Protein AF-A0A1B6HS90-F1 (afdb_monomer_lite)

Organism: NCBI:txid320908

Secondary structure (DSSP, 8-state):
--HHHHHHHHHHHHHHTTSS--TTSPPHHHHHHHHHHHHHTTSEEEEEETTEEEEEE-HHHHHHHHHHHHT--------S-TTSTTSS-----GGG-----

Sequence (101 aa):
KTLLQAGQAKIEADLHNRHIYSPYSLSLDMISCALSALTHLNALSRSRTNGDVRYTVLHEKLMPIVNELDELVVRPQVQGDPMQLSAKHTLLDPAATRAKL

Structure (mmCIF, N/CA/C/O backbone):
data_AF-A0A1B6HS90-F1
#
_entry.id   AF-A0A1B6HS90-F1
#
loop_
_atom_site.group_PDB
_atom_site.id
_atom_site.type_symbol
_atom_site.label_atom_id
_atom_site.label_alt_id
_atom_site.label_comp_id
_atom_site.label_asym_id
_atom_site.label_entity_id
_atom_site.label_seq_id
_atom_site.pdbx_PDB_ins_code
_atom_site.Cartn_x
_atom_site.Cartn_y
_atom_site.Cartn_z
_atom_site.occupancy
_atom_site.B_iso_or_equiv
_atom_site.auth_seq_id
_atom_site.auth_comp_id
_atom_site.auth_asym_id
_atom_site.auth_atom_id
_atom_site.pdbx_PDB_model_num
ATOM 1 N N . LYS A 1 1 ? 8.634 -18.052 -34.592 1.00 55.69 1 LYS A N 1
ATOM 2 C CA . LYS A 1 1 ? 8.189 -17.013 -33.631 1.00 55.69 1 LYS A CA 1
ATOM 3 C C . LYS A 1 1 ? 8.861 -15.710 -34.024 1.00 55.69 1 LYS A C 1
ATOM 5 O O . LYS A 1 1 ? 10.070 -15.722 -34.219 1.00 55.69 1 LYS A O 1
ATOM 10 N N . THR A 1 2 ? 8.094 -14.650 -34.259 1.00 74.38 2 THR A N 1
ATOM 11 C CA . THR A 1 2 ? 8.638 -13.348 -34.674 1.00 74.38 2 THR A CA 1
ATOM 12 C C . THR A 1 2 ? 9.395 -12.696 -33.515 1.00 74.38 2 THR A C 1
ATOM 14 O O . THR A 1 2 ? 9.089 -12.938 -32.349 1.00 74.38 2 THR A O 1
ATOM 17 N N . LEU A 1 3 ? 10.390 -11.865 -33.831 1.00 79.00 3 LEU A N 1
ATOM 18 C CA . LEU A 1 3 ? 11.247 -11.185 -32.849 1.00 79.00 3 LEU A CA 1
ATOM 19 C C . LEU A 1 3 ? 10.428 -10.362 -31.828 1.00 79.00 3 LEU A C 1
ATOM 21 O O . LEU A 1 3 ? 10.746 -10.333 -30.644 1.00 79.00 3 LEU A O 1
ATOM 25 N N . LEU A 1 4 ? 9.307 -9.791 -32.281 1.00 77.62 4 LEU A N 1
ATOM 26 C CA . LEU A 1 4 ? 8.323 -9.079 -31.458 1.00 77.62 4 LEU A CA 1
ATOM 27 C C . LEU A 1 4 ? 7.685 -9.957 -30.372 1.00 77.62 4 LEU A C 1
ATOM 29 O O . LEU A 1 4 ? 7.588 -9.531 -29.227 1.00 77.62 4 LEU A O 1
ATOM 33 N N . GLN A 1 5 ? 7.307 -11.196 -30.695 1.00 82.25 5 GLN A N 1
ATOM 34 C CA . GLN A 1 5 ? 6.697 -12.114 -29.724 1.00 82.25 5 GLN A CA 1
ATOM 35 C C . GLN A 1 5 ? 7.689 -12.527 -28.631 1.00 82.25 5 GLN A C 1
ATOM 37 O O . GLN A 1 5 ? 7.305 -12.698 -27.479 1.00 82.25 5 GLN A O 1
ATOM 42 N N . ALA A 1 6 ? 8.969 -12.675 -28.984 1.00 84.19 6 ALA A N 1
ATOM 43 C CA . ALA A 1 6 ? 10.021 -12.961 -28.012 1.00 84.19 6 ALA A CA 1
ATOM 44 C C . ALA A 1 6 ? 10.287 -11.758 -27.091 1.00 84.19 6 ALA A C 1
ATOM 46 O O . ALA A 1 6 ? 10.464 -11.938 -25.888 1.00 84.19 6 ALA A O 1
ATOM 47 N N . GLY A 1 7 ? 10.265 -10.537 -27.641 1.00 80.00 7 GLY A N 1
ATOM 48 C CA . GLY A 1 7 ? 10.368 -9.305 -26.856 1.00 80.00 7 GLY A CA 1
ATOM 49 C C . GLY A 1 7 ? 9.206 -9.141 -25.876 1.00 80.00 7 GLY A C 1
ATOM 50 O O . GLY A 1 7 ? 9.431 -8.888 -24.696 1.00 80.00 7 GLY A O 1
ATOM 51 N N . GLN A 1 8 ? 7.977 -9.367 -26.338 1.00 81.19 8 GLN A N 1
ATOM 52 C CA . GLN A 1 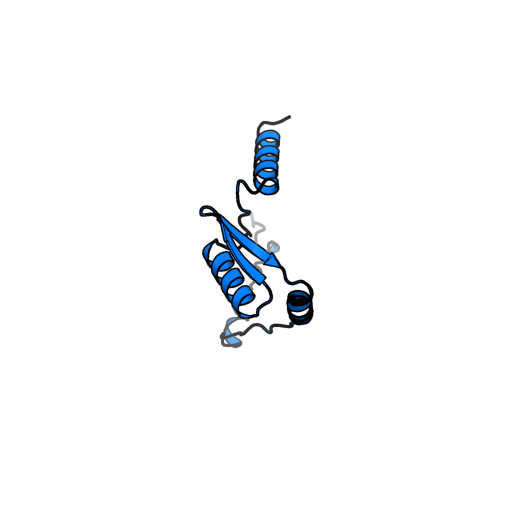8 ? 6.783 -9.264 -25.502 1.00 81.19 8 GLN A CA 1
ATOM 53 C C . GLN A 1 8 ? 6.777 -10.296 -24.365 1.00 81.19 8 GLN A C 1
ATOM 55 O O . GLN A 1 8 ? 6.595 -9.922 -23.210 1.00 81.19 8 GLN A O 1
ATOM 60 N N . ALA A 1 9 ? 7.085 -11.563 -24.659 1.00 83.00 9 ALA A N 1
ATOM 61 C CA . ALA A 1 9 ? 7.169 -12.606 -23.636 1.00 83.00 9 ALA A CA 1
ATOM 62 C C . ALA A 1 9 ? 8.235 -12.306 -22.567 1.00 83.00 9 ALA A C 1
ATOM 64 O O . ALA A 1 9 ? 8.059 -12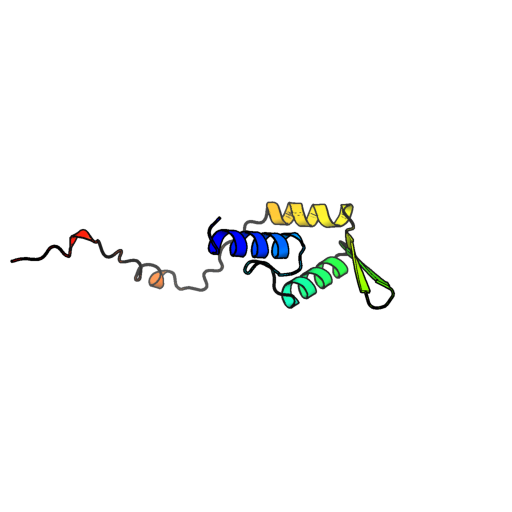.651 -21.401 1.00 83.00 9 ALA A O 1
ATOM 65 N N . LYS A 1 10 ? 9.337 -11.643 -22.946 1.00 85.75 10 LYS A N 1
ATOM 66 C CA . LYS A 1 10 ? 10.372 -11.216 -21.998 1.00 85.75 10 LYS A CA 1
ATOM 67 C C . LYS A 1 10 ? 9.878 -10.095 -21.081 1.00 85.75 10 LYS A C 1
ATOM 69 O O . LYS A 1 10 ? 10.071 -10.184 -19.876 1.00 85.75 10 LYS A O 1
ATOM 74 N N . ILE A 1 11 ? 9.216 -9.078 -21.635 1.00 79.69 11 ILE A N 1
ATOM 75 C CA . ILE A 1 11 ? 8.647 -7.970 -20.849 1.00 79.69 11 ILE A CA 1
ATOM 76 C C . ILE A 1 11 ? 7.583 -8.495 -19.878 1.00 79.69 11 ILE A C 1
ATOM 78 O O . ILE A 1 11 ? 7.577 -8.119 -18.710 1.00 79.69 11 ILE A O 1
ATOM 82 N N . GLU A 1 12 ? 6.712 -9.397 -20.333 1.00 79.75 12 GLU A N 1
ATOM 83 C CA . GLU A 1 12 ? 5.696 -10.034 -19.489 1.00 79.75 12 GLU A CA 1
ATOM 84 C C . GLU A 1 12 ? 6.329 -10.879 -18.374 1.00 79.75 12 GLU A C 1
ATOM 86 O O . GLU A 1 12 ? 5.888 -10.806 -17.227 1.00 79.75 12 GLU A O 1
ATOM 91 N N . ALA A 1 13 ? 7.399 -11.623 -18.674 1.00 81.62 13 ALA A N 1
ATOM 92 C CA . ALA A 1 13 ? 8.145 -12.374 -17.668 1.00 81.62 13 ALA A CA 1
ATOM 93 C C . ALA A 1 13 ? 8.824 -11.452 -16.642 1.00 81.62 13 ALA A C 1
ATOM 95 O O . ALA A 1 13 ? 8.760 -11.720 -15.443 1.00 81.62 13 ALA A O 1
ATOM 96 N N . ASP A 1 14 ? 9.436 -10.353 -17.083 1.00 81.06 14 ASP A N 1
ATOM 97 C CA . ASP A 1 14 ? 10.087 -9.386 -16.195 1.00 81.06 14 ASP A CA 1
ATOM 98 C C . ASP A 1 14 ? 9.065 -8.624 -15.327 1.00 81.06 14 ASP A C 1
ATOM 100 O O . ASP A 1 14 ? 9.343 -8.348 -14.158 1.00 81.06 14 ASP A O 1
ATOM 104 N N . LEU A 1 15 ? 7.863 -8.34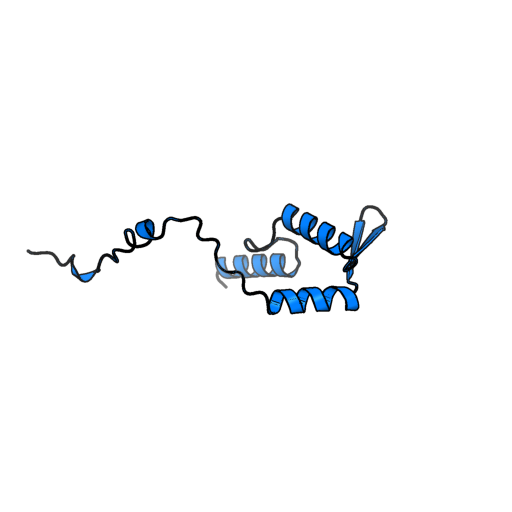7 -15.850 1.00 78.25 15 LEU A N 1
ATOM 105 C CA . LEU A 1 15 ? 6.733 -7.803 -15.084 1.00 78.25 15 LEU A CA 1
ATOM 106 C C . LEU A 1 15 ? 6.225 -8.806 -14.041 1.00 78.25 15 LEU A C 1
ATOM 108 O O . LEU A 1 15 ? 6.072 -8.463 -12.869 1.00 78.25 15 LEU A O 1
ATOM 112 N N . HIS A 1 16 ? 5.990 -10.055 -14.451 1.00 78.25 16 HIS A N 1
ATOM 113 C CA . HIS A 1 16 ? 5.503 -11.118 -13.571 1.00 78.25 16 HIS A CA 1
ATOM 114 C C . HIS A 1 16 ? 6.489 -11.400 -12.427 1.00 78.25 16 HIS A C 1
ATOM 116 O O . HIS A 1 16 ? 6.092 -11.564 -11.272 1.00 78.25 16 HIS A O 1
ATOM 122 N N . ASN A 1 17 ? 7.787 -11.389 -12.732 1.00 80.25 17 ASN A N 1
ATOM 123 C CA . ASN A 1 17 ? 8.859 -11.617 -11.764 1.00 80.25 17 ASN A CA 1
ATOM 124 C C . ASN A 1 17 ? 9.231 -10.359 -10.958 1.00 80.25 17 ASN A C 1
ATOM 126 O O . ASN A 1 17 ? 10.156 -10.409 -10.151 1.00 80.25 17 ASN A O 1
ATOM 130 N N . ARG A 1 18 ? 8.506 -9.241 -11.138 1.00 70.81 18 ARG A N 1
ATOM 131 C CA . ARG A 1 18 ? 8.733 -7.950 -10.460 1.00 70.81 18 ARG A CA 1
ATOM 132 C C . ARG A 1 18 ? 10.127 -7.351 -10.695 1.00 70.81 18 ARG A C 1
ATOM 134 O O . ARG A 1 18 ? 10.589 -6.541 -9.895 1.00 70.81 18 ARG A O 1
ATOM 141 N N . HIS A 1 19 ? 10.796 -7.728 -11.782 1.00 73.56 19 HIS A N 1
ATOM 142 C CA . HIS A 1 19 ? 12.064 -7.122 -12.194 1.00 73.56 19 HIS A CA 1
ATOM 143 C C . HIS A 1 19 ? 11.856 -5.733 -12.808 1.00 73.56 19 HIS A C 1
ATOM 145 O O . HIS A 1 19 ? 12.742 -4.884 -12.727 1.00 73.56 19 HIS A O 1
ATOM 151 N N . ILE A 1 20 ? 10.680 -5.493 -13.394 1.00 69.75 20 ILE A N 1
ATOM 152 C CA . ILE A 1 20 ? 10.242 -4.183 -13.884 1.00 69.75 20 ILE A CA 1
ATOM 153 C C . ILE A 1 20 ? 8.822 -3.891 -13.390 1.00 69.75 20 ILE A C 1
ATOM 155 O O . ILE A 1 20 ? 8.017 -4.801 -13.196 1.00 69.75 20 ILE A O 1
ATOM 159 N N . TYR A 1 21 ? 8.512 -2.613 -13.184 1.00 67.56 21 TYR A N 1
ATOM 160 C CA . TYR A 1 21 ? 7.179 -2.160 -12.791 1.00 67.56 21 TYR A CA 1
ATOM 161 C C . TYR A 1 21 ? 6.331 -1.870 -14.037 1.00 67.56 21 TYR A C 1
ATOM 163 O O . TYR A 1 21 ? 6.826 -1.326 -15.024 1.00 67.56 21 TYR A O 1
ATOM 171 N N . SER A 1 22 ? 5.040 -2.213 -13.992 1.00 64.06 22 SER A N 1
ATOM 172 C CA . SER A 1 22 ? 4.064 -1.803 -15.012 1.00 64.06 22 SER A CA 1
ATOM 173 C C . SER A 1 22 ? 4.038 -0.270 -15.138 1.00 64.06 22 SER A C 1
ATOM 175 O O . SER A 1 22 ? 4.137 0.412 -14.118 1.00 64.06 22 SER A O 1
ATOM 177 N N . PRO A 1 23 ? 3.855 0.308 -16.335 1.00 57.97 23 PRO A N 1
ATOM 178 C CA . PRO A 1 23 ? 3.668 1.755 -16.492 1.00 57.97 23 PRO A CA 1
ATOM 179 C C . PRO A 1 23 ? 2.405 2.283 -15.788 1.00 57.97 23 PRO A C 1
ATOM 181 O O . PRO A 1 23 ? 2.295 3.481 -15.552 1.00 57.97 23 PRO A O 1
ATOM 184 N N . TYR A 1 24 ? 1.476 1.395 -15.416 1.00 58.56 24 TYR A N 1
ATOM 185 C CA . TYR A 1 24 ? 0.309 1.696 -14.579 1.00 58.56 24 TYR A CA 1
ATOM 186 C C . TYR A 1 24 ? 0.529 1.353 -13.097 1.00 58.56 24 TYR A C 1
ATOM 188 O O . TYR A 1 24 ? -0.412 1.371 -12.306 1.00 58.56 24 TYR A O 1
ATOM 196 N N . SER A 1 25 ? 1.759 1.002 -12.711 1.00 65.94 25 SER A N 1
ATOM 197 C CA . SER A 1 25 ? 2.119 0.834 -11.303 1.00 65.94 25 SER A CA 1
ATOM 198 C C . SER A 1 25 ? 2.167 2.191 -10.626 1.00 65.94 25 SER A C 1
ATOM 200 O O . SER A 1 25 ? 2.578 3.188 -11.218 1.00 65.94 25 SER A O 1
ATOM 202 N N . LEU A 1 26 ? 1.830 2.203 -9.343 1.00 69.38 26 LEU A N 1
ATOM 203 C CA . LEU A 1 26 ? 2.118 3.332 -8.472 1.00 69.38 26 LEU A CA 1
ATOM 204 C C . LEU A 1 26 ? 3.624 3.642 -8.503 1.00 69.38 26 LEU A C 1
ATOM 206 O O . LEU A 1 26 ? 4.450 2.726 -8.513 1.00 69.38 26 LEU A O 1
ATOM 210 N N . SER A 1 27 ? 3.983 4.929 -8.506 1.00 81.50 27 SER A N 1
ATOM 211 C CA . SER A 1 27 ? 5.385 5.331 -8.362 1.00 81.50 27 SER A CA 1
ATOM 212 C C . SER A 1 27 ? 5.936 4.857 -7.014 1.00 81.50 27 SER A C 1
ATOM 214 O O . SER A 1 27 ? 5.182 4.655 -6.060 1.00 81.50 27 SER A O 1
ATOM 216 N N . LEU A 1 28 ? 7.259 4.708 -6.901 1.00 79.25 28 LEU A N 1
ATOM 217 C CA . LEU A 1 28 ? 7.890 4.327 -5.630 1.00 79.25 28 LEU A CA 1
ATOM 218 C C . LEU A 1 28 ? 7.537 5.291 -4.489 1.00 79.25 28 LEU A C 1
ATOM 220 O O . LEU A 1 28 ? 7.356 4.846 -3.356 1.00 79.25 28 LEU A O 1
ATOM 224 N N . ASP A 1 29 ? 7.370 6.580 -4.786 1.00 81.69 29 ASP A N 1
ATOM 225 C CA . ASP A 1 29 ? 6.937 7.582 -3.810 1.00 81.69 29 ASP A CA 1
ATOM 226 C C . ASP A 1 29 ? 5.494 7.338 -3.363 1.00 81.69 29 ASP A C 1
ATOM 228 O O . ASP A 1 29 ? 5.210 7.347 -2.167 1.00 81.69 29 ASP A O 1
ATOM 232 N N . MET A 1 30 ? 4.584 7.040 -4.298 1.00 83.06 30 MET A N 1
ATOM 233 C CA . MET A 1 30 ? 3.196 6.707 -3.965 1.00 83.06 30 MET A CA 1
ATOM 234 C C . MET A 1 30 ? 3.106 5.410 -3.160 1.00 83.06 30 MET A C 1
ATOM 236 O O . MET A 1 30 ? 2.364 5.355 -2.180 1.00 83.06 30 MET A O 1
ATOM 240 N N . ILE A 1 31 ? 3.891 4.392 -3.523 1.00 86.25 31 ILE A N 1
ATOM 241 C CA . ILE A 1 31 ? 3.997 3.140 -2.763 1.00 86.25 31 ILE A CA 1
ATOM 242 C C . ILE A 1 31 ? 4.510 3.433 -1.351 1.00 86.25 31 ILE A C 1
ATOM 244 O O . ILE A 1 31 ? 3.933 2.958 -0.376 1.00 86.25 31 ILE A O 1
ATOM 248 N N . SER A 1 32 ? 5.558 4.247 -1.220 1.00 87.75 32 SER A N 1
ATOM 249 C CA . SER A 1 32 ? 6.137 4.610 0.077 1.00 87.75 32 SER A CA 1
ATOM 250 C C . SER A 1 32 ? 5.144 5.382 0.947 1.00 87.75 32 SER A C 1
ATOM 252 O O . SER A 1 32 ? 4.968 5.042 2.118 1.00 87.75 32 SER A O 1
ATOM 254 N N . CYS A 1 33 ? 4.437 6.359 0.375 1.00 88.75 33 CYS A N 1
ATOM 255 C CA . CYS A 1 33 ? 3.372 7.099 1.050 1.00 88.75 33 CYS A CA 1
ATOM 256 C C . CYS A 1 33 ? 2.237 6.176 1.507 1.00 88.75 33 CYS A C 1
ATOM 258 O O . CYS A 1 33 ? 1.817 6.254 2.662 1.00 88.75 33 CYS A O 1
ATOM 260 N N . ALA A 1 34 ? 1.778 5.269 0.640 1.00 89.19 34 ALA A N 1
ATOM 261 C CA . ALA A 1 34 ? 0.730 4.308 0.972 1.00 89.19 34 ALA A CA 1
ATOM 262 C C . ALA A 1 34 ? 1.164 3.363 2.104 1.00 89.19 34 ALA A C 1
ATOM 264 O O . ALA A 1 34 ? 0.420 3.170 3.064 1.00 89.19 34 ALA A O 1
ATOM 265 N N . LEU A 1 35 ? 2.388 2.828 2.048 1.00 91.62 35 LEU A N 1
ATOM 266 C CA . LEU A 1 35 ? 2.942 1.981 3.108 1.00 91.62 35 LEU A CA 1
ATOM 267 C C . LEU A 1 35 ? 3.043 2.731 4.440 1.00 91.62 35 LEU A C 1
ATOM 269 O O . LEU A 1 35 ? 2.691 2.173 5.481 1.00 91.62 35 LEU A O 1
ATOM 273 N N . SER A 1 36 ? 3.476 3.994 4.423 1.00 91.94 36 SER A N 1
ATOM 274 C CA . SER A 1 36 ? 3.523 4.832 5.626 1.00 91.94 36 SER A CA 1
ATOM 275 C C . SER A 1 36 ? 2.130 5.077 6.207 1.00 91.94 36 SER A C 1
ATOM 277 O O . SER A 1 36 ? 1.936 4.890 7.408 1.00 91.94 36 SER A O 1
ATOM 279 N N . ALA A 1 37 ? 1.151 5.429 5.370 1.00 90.94 37 ALA A N 1
ATOM 280 C CA . ALA A 1 37 ? -0.228 5.653 5.801 1.00 90.94 37 ALA A CA 1
ATOM 281 C C . ALA A 1 37 ? -0.851 4.384 6.403 1.00 90.94 37 ALA A C 1
ATOM 283 O O . ALA A 1 37 ? -1.384 4.417 7.511 1.00 90.94 37 ALA A O 1
ATOM 284 N N . LEU A 1 38 ? -0.713 3.241 5.729 1.00 91.38 38 LEU A N 1
ATOM 285 C CA . LEU A 1 38 ? -1.229 1.960 6.214 1.00 91.38 38 LEU A CA 1
ATOM 286 C C . LEU A 1 38 ? -0.515 1.475 7.487 1.00 91.38 38 LEU A C 1
ATOM 288 O O . LEU A 1 38 ? -1.133 0.820 8.326 1.00 91.38 38 LEU A O 1
ATOM 292 N N . THR A 1 39 ? 0.763 1.822 7.668 1.00 92.12 39 THR A N 1
ATOM 293 C CA . THR A 1 39 ? 1.481 1.570 8.929 1.00 92.12 39 THR A CA 1
ATOM 294 C C . THR A 1 39 ? 0.923 2.444 10.057 1.00 92.12 39 THR A C 1
ATOM 296 O O . THR A 1 39 ? 0.685 1.937 11.148 1.00 92.12 39 THR A O 1
ATOM 299 N N . HIS A 1 40 ? 0.648 3.733 9.810 1.00 91.19 40 HIS A N 1
ATOM 300 C CA . HIS A 1 40 ? 0.029 4.622 10.808 1.00 91.19 40 HIS A CA 1
ATOM 301 C C . HIS A 1 40 ? -1.386 4.185 11.206 1.00 91.19 40 HIS A C 1
ATOM 303 O O . HIS A 1 40 ? -1.777 4.337 12.361 1.00 91.19 40 HIS A O 1
ATOM 309 N N . LEU A 1 41 ? -2.138 3.603 10.272 1.00 89.19 41 LEU A N 1
ATOM 310 C CA . LEU A 1 41 ? -3.458 3.027 10.532 1.00 89.19 41 LEU A CA 1
ATOM 311 C C . LEU A 1 41 ? -3.396 1.662 11.241 1.00 89.19 41 LEU A C 1
ATOM 313 O O . LEU A 1 41 ? -4.435 1.054 11.483 1.00 89.19 41 LEU A O 1
ATOM 317 N N . ASN A 1 42 ? -2.199 1.164 11.578 1.00 90.88 42 ASN A N 1
ATOM 318 C CA . ASN A 1 42 ? -1.969 -0.172 12.138 1.00 90.88 42 ASN A CA 1
ATOM 319 C C . ASN A 1 42 ? -2.539 -1.309 11.266 1.00 90.88 42 ASN A C 1
ATOM 321 O O . ASN A 1 42 ? -2.843 -2.389 11.767 1.00 90.88 42 ASN A O 1
ATOM 325 N N . ALA A 1 43 ? -2.679 -1.081 9.958 1.00 91.50 43 ALA A N 1
ATOM 326 C CA . ALA A 1 43 ? -3.058 -2.112 8.993 1.00 91.50 43 ALA A CA 1
ATOM 327 C C . ALA A 1 43 ? -1.840 -2.922 8.516 1.00 91.50 43 ALA A C 1
ATOM 329 O O . ALA A 1 43 ? -1.980 -4.049 8.037 1.00 91.50 43 ALA A O 1
ATOM 330 N N . LEU A 1 44 ? -0.636 -2.363 8.677 1.00 93.62 44 LEU A N 1
ATOM 331 C CA . LEU A 1 44 ? 0.641 -3.018 8.412 1.00 93.62 44 LEU A CA 1
ATOM 332 C C . LEU A 1 44 ? 1.548 -2.950 9.642 1.00 93.62 44 LEU A C 1
ATOM 334 O O . LEU A 1 44 ? 1.626 -1.927 10.317 1.00 93.62 44 LEU A O 1
ATOM 338 N N . SER A 1 45 ? 2.308 -4.017 9.868 1.00 92.50 45 SER A N 1
ATOM 339 C CA . SER A 1 45 ? 3.482 -4.012 10.738 1.00 92.50 45 SER A CA 1
ATOM 340 C C . SER A 1 45 ? 4.743 -3.863 9.895 1.00 92.50 45 SER A C 1
ATOM 342 O O . SER A 1 45 ? 4.878 -4.499 8.849 1.00 92.50 45 SER A O 1
ATOM 344 N N . ARG A 1 46 ? 5.679 -3.031 10.351 1.00 93.19 46 ARG A N 1
ATOM 345 C CA . ARG A 1 46 ? 6.954 -2.778 9.678 1.00 93.19 46 ARG A CA 1
ATOM 346 C C . ARG A 1 46 ? 8.100 -3.310 10.527 1.00 93.19 46 ARG A C 1
ATOM 348 O O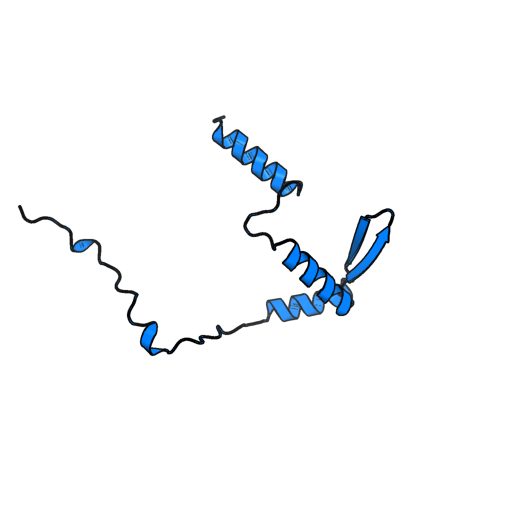 . ARG A 1 46 ? 8.278 -2.878 11.663 1.00 93.19 46 ARG A O 1
ATOM 355 N N . SER A 1 47 ? 8.926 -4.178 9.953 1.00 93.56 47 SER A N 1
ATOM 356 C CA . SER A 1 47 ? 10.170 -4.647 10.565 1.00 93.56 47 SER A CA 1
ATOM 357 C C . SER A 1 47 ? 11.359 -4.407 9.639 1.00 93.56 47 SER A C 1
ATOM 359 O O . SER A 1 47 ? 11.227 -4.372 8.416 1.00 93.56 47 SER A O 1
ATOM 361 N N . ARG A 1 48 ? 12.537 -4.184 10.228 1.00 92.94 48 ARG A N 1
ATOM 362 C CA . ARG A 1 48 ? 13.793 -4.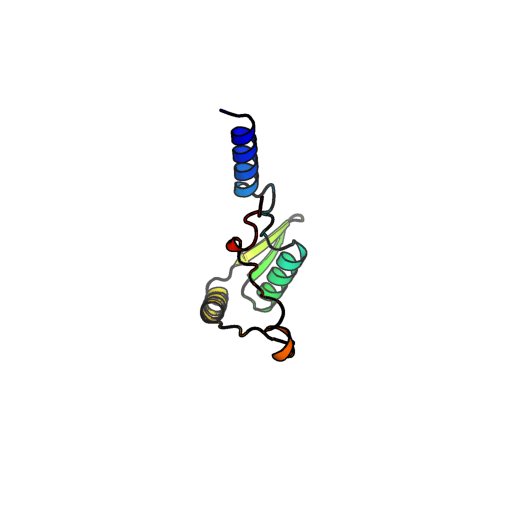032 9.491 1.00 92.94 48 ARG A CA 1
ATOM 363 C C . ARG A 1 48 ? 14.753 -5.131 9.921 1.00 92.94 48 ARG A C 1
ATOM 365 O O . ARG A 1 48 ? 14.976 -5.318 11.115 1.00 92.94 48 ARG A O 1
ATOM 372 N N . THR A 1 49 ? 15.331 -5.839 8.961 1.00 92.44 49 THR A N 1
ATOM 373 C CA . THR A 1 49 ? 16.289 -6.919 9.222 1.00 92.44 49 THR A CA 1
ATOM 374 C C . THR A 1 49 ? 17.345 -6.914 8.125 1.00 92.44 49 THR A C 1
ATOM 376 O O . THR A 1 49 ? 16.998 -6.977 6.956 1.00 92.44 49 THR A O 1
ATOM 379 N N . ASN A 1 50 ? 18.628 -6.819 8.492 1.00 89.62 50 ASN A N 1
ATOM 380 C CA . ASN A 1 50 ? 19.767 -6.853 7.559 1.00 89.62 50 ASN A CA 1
ATOM 381 C C . ASN A 1 50 ? 19.690 -5.846 6.392 1.00 89.62 50 ASN A C 1
ATOM 383 O O . ASN A 1 50 ? 20.119 -6.141 5.286 1.00 89.62 50 ASN A O 1
ATOM 387 N N . GLY A 1 51 ? 19.145 -4.651 6.636 1.00 88.88 51 GLY A N 1
ATOM 388 C CA . GLY A 1 51 ? 18.968 -3.618 5.605 1.00 88.88 51 GLY A CA 1
ATOM 389 C C . GLY A 1 51 ? 17.646 -3.717 4.840 1.00 88.88 51 GLY A C 1
ATOM 390 O O . GLY A 1 51 ? 17.167 -2.697 4.346 1.00 88.88 51 GLY A O 1
ATOM 391 N N . ASP A 1 52 ? 16.991 -4.876 4.863 1.00 86.88 52 ASP A N 1
ATOM 392 C CA . ASP A 1 52 ? 15.684 -5.069 4.248 1.00 86.88 52 ASP A CA 1
ATOM 393 C C . ASP A 1 52 ? 14.567 -4.556 5.155 1.00 86.88 52 ASP A C 1
ATOM 395 O O . ASP A 1 52 ? 14.595 -4.711 6.382 1.00 86.88 52 ASP A O 1
ATOM 399 N N . VAL A 1 53 ? 13.550 -3.950 4.543 1.00 88.69 53 VAL A N 1
ATOM 400 C CA . VAL A 1 53 ? 12.319 -3.539 5.223 1.00 88.69 53 VAL A CA 1
ATOM 401 C C . VAL A 1 53 ? 11.206 -4.487 4.806 1.00 88.69 53 VAL A C 1
ATOM 403 O O . VAL A 1 53 ? 10.849 -4.557 3.632 1.00 88.69 53 VAL A O 1
ATOM 406 N N . ARG A 1 54 ? 10.644 -5.206 5.776 1.00 90.25 54 ARG A N 1
ATOM 407 C CA . ARG A 1 54 ? 9.522 -6.117 5.573 1.00 90.25 54 ARG A CA 1
ATOM 408 C C . ARG A 1 54 ? 8.251 -5.494 6.137 1.00 90.25 54 ARG A C 1
ATOM 410 O O . ARG A 1 54 ? 8.229 -5.031 7.276 1.00 90.25 54 ARG A O 1
ATOM 417 N N . TYR A 1 55 ? 7.199 -5.512 5.329 1.00 91.81 55 TYR A N 1
ATOM 418 C CA . TYR A 1 55 ? 5.856 -5.116 5.731 1.00 91.81 55 TYR A CA 1
ATOM 419 C C . TYR A 1 55 ? 4.988 -6.368 5.841 1.00 91.81 55 TYR A C 1
ATOM 421 O O . TYR A 1 55 ? 4.933 -7.164 4.904 1.00 91.81 55 TYR A O 1
ATOM 429 N N . THR A 1 56 ? 4.326 -6.543 6.979 1.00 93.12 56 THR A N 1
ATOM 430 C CA . THR A 1 56 ? 3.405 -7.653 7.243 1.00 93.12 56 THR A CA 1
ATOM 431 C C . THR A 1 56 ? 1.997 -7.100 7.371 1.00 93.12 56 THR A C 1
ATOM 433 O O . THR A 1 56 ? 1.762 -6.182 8.153 1.00 93.12 56 THR A O 1
ATOM 436 N N . VAL A 1 57 ? 1.058 -7.656 6.611 1.00 92.38 57 VAL A N 1
ATOM 437 C CA . VAL A 1 57 ? -0.344 -7.229 6.631 1.00 92.38 57 VAL A CA 1
ATOM 438 C C . VAL A 1 57 ? -1.053 -7.769 7.869 1.00 92.38 57 VAL A C 1
ATOM 440 O O . VAL A 1 57 ? -0.993 -8.965 8.146 1.00 92.38 57 VAL A O 1
ATOM 443 N N . LEU A 1 58 ? -1.771 -6.896 8.575 1.00 92.00 58 LEU A N 1
ATOM 444 C CA . LEU A 1 58 ? -2.699 -7.264 9.641 1.00 92.00 58 LEU A CA 1
ATOM 445 C C . LEU A 1 58 ? -4.107 -7.320 9.047 1.00 92.00 58 LEU A C 1
ATOM 447 O O . LEU A 1 58 ? -4.811 -6.315 8.955 1.00 92.00 58 LEU A O 1
ATOM 451 N N . HIS A 1 59 ? -4.491 -8.507 8.578 1.00 88.38 59 HIS A N 1
ATOM 452 C CA . HIS A 1 59 ? -5.672 -8.690 7.729 1.00 88.38 59 HIS A CA 1
ATOM 453 C C . HIS A 1 59 ? -6.972 -8.188 8.378 1.00 88.38 59 HIS A C 1
ATOM 455 O O . HIS A 1 59 ? -7.769 -7.519 7.730 1.00 88.38 59 HIS A O 1
ATOM 461 N N . GLU A 1 60 ? -7.130 -8.413 9.683 1.00 90.62 60 GLU A N 1
ATOM 462 C CA . GLU A 1 60 ? -8.271 -7.952 10.486 1.00 90.62 60 GLU A CA 1
ATOM 463 C C . GLU A 1 60 ? -8.455 -6.424 10.503 1.00 90.62 60 GLU A C 1
ATOM 465 O O . GLU A 1 60 ? -9.566 -5.936 10.689 1.00 90.62 60 GLU A O 1
ATOM 470 N N . LYS A 1 61 ? -7.372 -5.663 10.304 1.00 88.44 61 LYS A N 1
ATOM 471 C CA . LYS A 1 61 ? -7.386 -4.194 10.260 1.00 88.44 61 LYS A CA 1
ATOM 472 C C . LYS A 1 61 ? -7.461 -3.655 8.839 1.00 88.44 61 LYS A C 1
ATOM 474 O O . LYS A 1 61 ? -8.015 -2.583 8.629 1.00 88.44 61 LYS A O 1
ATOM 479 N N . LEU A 1 62 ? -6.912 -4.390 7.873 1.00 89.56 62 LEU A N 1
ATOM 480 C CA . LEU A 1 62 ? -6.904 -3.974 6.475 1.00 89.56 62 LEU A CA 1
ATOM 481 C C . LEU A 1 62 ? -8.265 -4.181 5.798 1.00 89.56 62 LEU A C 1
ATOM 483 O O . LEU A 1 62 ? -8.690 -3.322 5.034 1.00 89.56 62 LEU A O 1
ATOM 487 N N . MET A 1 63 ? -8.952 -5.293 6.077 1.00 90.50 63 MET A N 1
ATOM 488 C CA . MET A 1 63 ? -10.207 -5.629 5.392 1.00 90.50 63 MET A CA 1
ATOM 489 C C . MET A 1 63 ? -11.316 -4.576 5.536 1.00 90.50 63 MET A C 1
ATOM 491 O O . MET A 1 63 ? -11.946 -4.275 4.527 1.00 90.50 63 MET A O 1
ATOM 495 N N . PRO A 1 64 ? -11.541 -3.956 6.711 1.00 88.50 64 PRO A N 1
ATOM 496 C CA . PRO A 1 64 ? -12.505 -2.862 6.826 1.00 88.50 64 PRO A CA 1
ATOM 497 C C . PRO A 1 64 ? -12.191 -1.681 5.899 1.00 88.50 64 PRO A C 1
ATOM 499 O O . PRO A 1 64 ? -13.088 -1.179 5.237 1.00 88.50 64 PRO A O 1
ATOM 502 N N . ILE A 1 65 ? -10.914 -1.296 5.787 1.00 86.94 65 ILE A N 1
ATOM 503 C CA . ILE A 1 65 ? -10.472 -0.193 4.917 1.00 86.94 65 ILE A CA 1
ATOM 504 C C . ILE A 1 65 ? -10.740 -0.532 3.447 1.00 86.94 65 ILE A C 1
ATOM 506 O O . ILE A 1 65 ? -11.182 0.321 2.685 1.00 86.94 65 ILE A O 1
ATOM 510 N N . V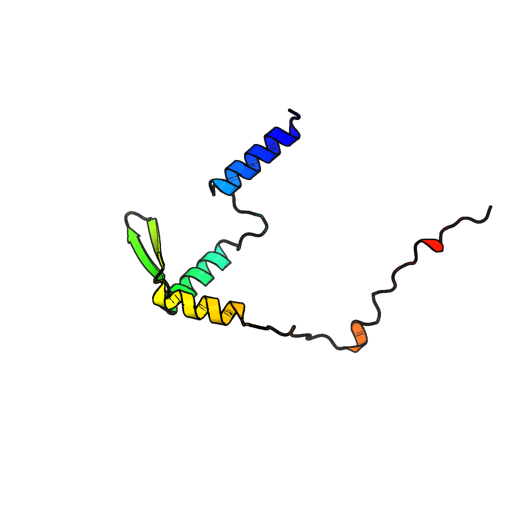AL A 1 66 ? -10.477 -1.777 3.043 1.00 88.25 66 VAL A N 1
ATOM 511 C CA . VAL A 1 66 ? -10.760 -2.242 1.677 1.00 88.25 66 VAL A CA 1
ATOM 512 C C . VAL A 1 66 ? -12.260 -2.192 1.394 1.00 88.25 66 VAL A C 1
ATOM 514 O O . VAL A 1 66 ? -12.655 -1.626 0.383 1.00 88.25 66 VAL A O 1
ATOM 517 N N . ASN A 1 67 ? -13.089 -2.691 2.314 1.00 88.25 67 ASN A N 1
ATOM 518 C CA . ASN A 1 67 ? -14.543 -2.668 2.157 1.00 88.25 67 ASN A CA 1
ATOM 519 C C . ASN A 1 67 ? -15.088 -1.232 2.054 1.00 88.25 67 ASN A C 1
ATOM 521 O O . ASN A 1 67 ? -15.916 -0.949 1.195 1.00 88.25 67 ASN A O 1
ATOM 525 N N . GLU A 1 68 ? -14.599 -0.311 2.891 1.00 86.19 68 GLU A N 1
ATOM 526 C CA . GLU A 1 68 ? -14.982 1.107 2.828 1.00 86.19 68 GLU A CA 1
ATOM 527 C C . GLU A 1 68 ? -14.605 1.751 1.486 1.00 86.19 68 GLU A C 1
ATOM 529 O O . GLU A 1 68 ? -15.352 2.577 0.963 1.00 86.19 68 GLU A O 1
ATOM 534 N N . LEU A 1 69 ? -13.454 1.378 0.917 1.00 85.81 69 LEU A N 1
ATOM 535 C CA . LEU A 1 69 ? -12.999 1.876 -0.382 1.00 85.81 69 LEU A CA 1
ATOM 536 C C . LEU A 1 69 ? -13.784 1.275 -1.551 1.00 85.81 69 LEU A C 1
ATOM 538 O O . LEU A 1 69 ? -14.049 1.991 -2.515 1.00 85.81 69 LEU A O 1
ATOM 542 N N . ASP A 1 70 ? -14.173 0.004 -1.472 1.00 83.00 70 ASP A N 1
ATOM 543 C CA . ASP A 1 70 ? -14.997 -0.649 -2.497 1.00 83.00 70 ASP A CA 1
ATOM 544 C C . ASP A 1 70 ? -16.391 -0.006 -2.597 1.00 83.00 70 ASP A C 1
ATOM 546 O O . ASP A 1 70 ? -16.972 0.080 -3.681 1.00 83.00 70 ASP A O 1
ATOM 550 N N . GLU A 1 71 ? -16.911 0.505 -1.480 1.00 83.81 71 GLU A N 1
ATOM 551 C CA . GLU A 1 71 ? -18.179 1.240 -1.419 1.00 83.81 71 GLU A CA 1
ATOM 552 C C . GLU A 1 71 ? -18.019 2.753 -1.678 1.00 83.81 71 GLU A C 1
ATOM 554 O O . GLU A 1 71 ? -19.009 3.493 -1.752 1.00 83.81 71 GLU A O 1
ATOM 559 N N . LEU A 1 72 ? -16.785 3.245 -1.839 1.00 84.19 72 LEU A N 1
ATOM 560 C CA . LEU A 1 72 ? -16.507 4.672 -1.941 1.00 84.19 72 LEU A CA 1
ATOM 561 C C . LEU A 1 72 ? -16.891 5.234 -3.314 1.00 84.19 72 LEU A C 1
ATOM 563 O O . LEU A 1 72 ? -16.198 5.066 -4.318 1.00 84.19 72 LEU A O 1
ATOM 567 N N . VAL A 1 73 ? -17.948 6.044 -3.337 1.00 83.06 73 VAL A N 1
ATOM 568 C CA . VAL A 1 73 ? -18.318 6.843 -4.512 1.00 83.06 73 VAL A CA 1
ATOM 569 C C . VAL A 1 73 ? -17.713 8.242 -4.401 1.00 83.06 73 VAL A C 1
ATOM 571 O O . VAL A 1 73 ? -18.272 9.135 -3.759 1.00 83.06 73 VAL A O 1
ATOM 574 N N . VAL A 1 74 ? -16.580 8.468 -5.070 1.00 80.81 74 VAL A N 1
ATOM 575 C CA . VAL A 1 74 ? -15.979 9.806 -5.181 1.00 80.81 74 VAL A CA 1
ATOM 576 C C . VAL A 1 74 ? -16.630 10.562 -6.336 1.00 80.81 74 VAL A C 1
ATOM 578 O O . VAL A 1 74 ? -16.468 10.212 -7.505 1.00 80.81 74 VAL A O 1
ATOM 581 N N . ARG A 1 75 ? -17.364 11.634 -6.024 1.00 74.31 75 ARG A N 1
ATOM 582 C CA . ARG A 1 75 ? -17.862 12.546 -7.061 1.00 74.31 75 ARG A CA 1
ATOM 583 C C . ARG A 1 75 ? -16.700 13.393 -7.588 1.00 74.31 75 ARG A C 1
ATOM 585 O O . ARG A 1 75 ? -15.944 13.921 -6.770 1.00 74.31 75 ARG A O 1
ATOM 592 N N . PRO A 1 76 ? -16.562 13.572 -8.914 1.00 69.31 76 PRO A N 1
ATOM 593 C CA . PRO A 1 76 ? -15.548 14.455 -9.468 1.00 69.31 76 PRO A CA 1
ATOM 594 C C . PRO A 1 76 ? -15.697 15.852 -8.866 1.00 69.31 76 PRO A C 1
ATOM 596 O O . PRO A 1 76 ? -16.770 16.454 -8.946 1.00 69.31 76 PRO A O 1
ATOM 599 N N . GLN A 1 77 ? -14.626 16.380 -8.277 1.00 61.66 77 GLN A N 1
ATOM 600 C CA . GLN A 1 77 ? -14.566 17.800 -7.958 1.00 61.66 77 GLN A CA 1
ATOM 601 C C . GLN A 1 77 ? -14.367 18.546 -9.275 1.00 61.66 77 GLN A C 1
ATOM 603 O O . GLN A 1 77 ? -13.245 18.804 -9.703 1.00 61.66 77 GLN A O 1
ATOM 608 N N . VAL A 1 78 ? -15.468 18.837 -9.967 1.00 59.06 78 VAL A N 1
ATOM 609 C CA . VAL A 1 78 ? -15.440 19.743 -11.112 1.00 59.06 78 VAL A CA 1
ATOM 610 C C . VAL A 1 78 ? -15.208 21.142 -10.546 1.00 59.06 78 VAL A C 1
ATOM 612 O O . VAL A 1 78 ? -16.146 21.871 -10.242 1.00 59.06 78 VAL A O 1
ATOM 615 N N . GLN A 1 79 ? -13.947 21.528 -10.367 1.00 53.97 79 GLN A N 1
ATOM 616 C CA . GLN A 1 79 ? -13.581 22.938 -10.273 1.00 53.97 79 GLN A CA 1
ATOM 617 C C . GLN A 1 79 ? -13.465 23.474 -11.705 1.00 53.97 79 GLN A C 1
ATOM 619 O O . GLN A 1 79 ? -12.394 23.803 -12.202 1.00 53.97 79 GLN A O 1
ATOM 624 N N . GLY A 1 80 ? -14.588 23.443 -12.413 1.00 54.34 80 GLY A N 1
ATOM 625 C CA . GLY A 1 80 ? -14.710 23.890 -13.788 1.00 54.34 80 GLY A CA 1
ATOM 626 C C . GLY A 1 80 ? -16.099 24.466 -13.958 1.00 54.34 80 GLY A C 1
ATOM 627 O O . GLY A 1 80 ? -17.087 23.764 -13.757 1.00 54.34 80 GLY A O 1
ATOM 628 N N . ASP A 1 81 ? -16.155 25.753 -14.277 1.00 54.81 81 ASP A N 1
ATOM 629 C CA . ASP A 1 81 ? -17.384 26.480 -14.565 1.00 54.81 81 ASP A CA 1
ATOM 630 C C . ASP A 1 81 ? -18.208 25.680 -15.602 1.00 54.81 81 ASP A C 1
ATOM 632 O O . ASP A 1 81 ? -17.695 25.400 -16.696 1.00 54.81 81 ASP A O 1
ATOM 636 N N . PRO A 1 82 ? -19.449 25.251 -15.299 1.00 54.34 82 PRO A N 1
ATOM 637 C CA . PRO A 1 82 ? -20.215 24.331 -16.148 1.00 54.34 82 PRO A CA 1
ATOM 638 C C . PRO A 1 82 ? -20.452 24.852 -17.576 1.00 54.34 82 PRO A C 1
ATOM 640 O O . PRO A 1 82 ? -20.745 24.066 -18.477 1.00 54.34 82 PRO A O 1
ATOM 643 N N . MET A 1 83 ? -20.266 26.153 -17.826 1.00 51.06 83 MET A N 1
ATOM 644 C CA . MET A 1 83 ? -20.359 26.739 -19.166 1.00 51.06 83 MET A CA 1
ATOM 645 C C . MET A 1 83 ? -19.189 26.406 -20.108 1.00 51.06 83 MET A C 1
ATOM 647 O O . MET A 1 83 ? -19.357 26.549 -21.318 1.00 51.06 83 MET A O 1
ATOM 651 N N . GLN A 1 84 ? -18.027 25.946 -19.626 1.00 50.59 84 GLN A N 1
ATOM 652 C CA . GLN A 1 84 ? -16.879 25.685 -20.516 1.00 50.59 84 GLN A CA 1
ATOM 653 C C . GLN A 1 84 ? -16.823 24.261 -21.088 1.00 50.59 84 GLN A C 1
ATOM 655 O O . GLN A 1 84 ? -16.191 24.040 -22.122 1.00 50.59 84 GLN A O 1
ATOM 660 N N . LEU A 1 85 ? -17.508 23.295 -20.471 1.00 51.47 85 LEU A N 1
ATOM 661 C CA . LEU A 1 85 ? -17.464 21.890 -20.901 1.00 51.47 85 LEU A CA 1
ATOM 662 C C . LEU A 1 85 ? -18.347 21.597 -22.129 1.00 51.47 85 LEU A C 1
ATOM 664 O O . LEU A 1 85 ? -18.125 20.602 -22.812 1.00 51.47 85 LEU A O 1
ATOM 668 N N . SER A 1 86 ? -19.298 22.479 -22.458 1.00 52.72 86 SER A N 1
ATOM 669 C CA . SER A 1 86 ? -20.195 22.312 -23.615 1.00 52.72 86 SER A CA 1
ATOM 670 C C . SER A 1 86 ? -19.542 22.689 -24.959 1.00 52.72 86 SER A C 1
ATOM 672 O O . SER A 1 86 ? -19.976 22.249 -26.019 1.00 52.72 86 SER A O 1
ATOM 674 N N . ALA A 1 87 ? -18.457 23.473 -24.951 1.00 52.56 87 ALA A N 1
ATOM 675 C CA . ALA A 1 87 ? -17.951 24.121 -26.166 1.00 52.56 87 ALA A CA 1
ATOM 676 C C . ALA A 1 87 ? -16.854 23.353 -26.935 1.00 52.56 87 ALA A C 1
ATOM 678 O O . ALA A 1 87 ? -16.383 23.853 -27.956 1.00 52.56 87 ALA A O 1
ATOM 679 N N . LYS A 1 88 ? -16.401 22.175 -26.477 1.00 53.69 88 LYS A N 1
ATOM 680 C CA . LYS A 1 88 ? -15.251 21.475 -27.101 1.00 53.69 88 LYS A CA 1
ATOM 681 C C . LYS A 1 88 ? -15.478 20.023 -27.523 1.00 53.69 88 LYS A C 1
ATOM 683 O O . LYS A 1 88 ? -14.514 19.332 -27.830 1.00 53.69 88 LYS A O 1
ATOM 688 N N . HIS A 1 89 ? -16.728 19.587 -27.647 1.00 49.34 89 HIS A N 1
ATOM 689 C CA . HIS A 1 89 ? -17.058 18.352 -28.364 1.00 49.34 89 HIS A CA 1
ATOM 690 C C . HIS A 1 89 ? -17.904 18.647 -29.606 1.00 49.34 89 HIS A C 1
ATOM 692 O O . HIS A 1 89 ? -19.004 18.133 -29.777 1.00 49.34 89 HIS A O 1
ATOM 698 N N . THR A 1 90 ? -17.362 19.448 -30.526 1.00 48.06 90 THR A N 1
ATOM 699 C CA . THR A 1 90 ? -17.765 19.316 -31.929 1.00 48.06 90 THR A CA 1
ATOM 700 C C . THR A 1 90 ? -17.100 18.048 -32.451 1.00 48.06 90 THR A C 1
ATOM 702 O O . THR A 1 90 ? -15.928 18.057 -32.825 1.00 48.06 90 THR A O 1
ATOM 705 N N . LEU A 1 91 ? -17.828 16.931 -32.422 1.00 47.78 91 LEU A N 1
ATOM 706 C CA . LEU A 1 91 ? -17.498 15.780 -33.254 1.00 47.78 91 LEU A CA 1
ATOM 707 C C . LEU A 1 91 ? -17.535 16.277 -34.703 1.00 47.78 91 LEU A C 1
ATOM 709 O O . LEU A 1 91 ? -18.602 16.590 -35.226 1.00 47.78 91 LEU A O 1
ATOM 713 N N . LEU A 1 92 ? -16.365 16.432 -35.323 1.00 48.75 92 LEU A N 1
ATOM 714 C CA . LEU A 1 92 ? -16.278 16.637 -36.763 1.00 48.75 92 LEU A CA 1
ATOM 715 C C . LEU A 1 92 ? -16.832 15.372 -37.417 1.00 48.75 92 LEU A C 1
ATOM 717 O O . LEU A 1 92 ? -16.205 14.316 -37.366 1.00 48.75 92 LEU A O 1
ATOM 721 N N . ASP A 1 93 ? -18.035 15.488 -37.968 1.00 47.47 93 ASP A N 1
ATOM 722 C CA . ASP A 1 93 ? -18.670 14.447 -38.759 1.00 47.47 93 ASP A CA 1
ATOM 723 C C . ASP A 1 93 ? -17.775 14.142 -39.980 1.00 47.47 93 ASP A C 1
ATOM 725 O O . ASP A 1 93 ? -17.522 15.038 -40.796 1.00 47.47 93 ASP A O 1
ATOM 729 N N . PRO A 1 94 ? -17.249 12.912 -40.131 1.00 50.03 94 PRO A N 1
ATOM 730 C CA . PRO A 1 94 ? -16.384 12.557 -41.254 1.00 50.03 94 PRO A CA 1
ATOM 731 C C . PRO A 1 94 ? -17.112 12.576 -42.613 1.00 50.03 94 PRO A C 1
ATOM 733 O O . PRO A 1 94 ? -16.465 12.407 -43.649 1.00 50.03 94 PRO A O 1
ATOM 736 N N . ALA A 1 95 ? -18.429 12.814 -42.653 1.00 53.28 95 ALA A N 1
ATOM 737 C CA . ALA A 1 95 ? -19.205 12.884 -43.891 1.00 53.28 95 ALA A CA 1
ATOM 738 C C . ALA A 1 95 ? -19.030 14.189 -44.705 1.00 53.28 95 ALA A C 1
ATOM 740 O O . ALA A 1 95 ? -19.441 14.235 -45.866 1.00 53.28 95 ALA A O 1
ATOM 741 N N . ALA A 1 96 ? -18.405 15.238 -44.155 1.00 52.97 96 ALA A N 1
ATOM 742 C CA . ALA A 1 96 ? -18.280 16.533 -44.842 1.00 52.97 96 ALA A CA 1
ATOM 743 C C . ALA A 1 96 ? -17.105 16.633 -45.838 1.00 52.97 96 ALA A C 1
ATOM 745 O O . ALA A 1 96 ? -17.018 17.608 -46.586 1.00 52.97 96 ALA A O 1
ATOM 746 N N . THR A 1 97 ? -16.226 15.628 -45.910 1.00 52.81 97 THR A N 1
ATOM 747 C CA . THR A 1 97 ? -15.047 15.650 -46.796 1.00 52.81 97 THR A CA 1
ATOM 748 C C . THR A 1 97 ? -15.215 14.698 -47.980 1.00 52.81 97 THR A C 1
ATOM 750 O O . THR A 1 97 ? -14.379 13.829 -48.221 1.00 52.81 97 THR A O 1
ATOM 753 N N . ARG A 1 98 ? -16.300 14.840 -48.753 1.00 44.88 98 ARG A N 1
ATOM 754 C CA . ARG A 1 98 ? -16.379 14.236 -50.092 1.00 44.88 98 ARG A CA 1
ATOM 755 C C . ARG A 1 98 ? -16.266 15.338 -51.142 1.00 44.88 98 ARG A C 1
ATOM 757 O O . ARG A 1 98 ? -17.136 16.193 -51.264 1.00 44.88 98 ARG A O 1
ATOM 764 N N . ALA A 1 99 ? -15.134 15.310 -51.841 1.00 44.66 99 ALA A N 1
ATOM 765 C CA . ALA A 1 99 ? -14.712 16.248 -52.871 1.00 44.66 99 ALA A CA 1
ATOM 766 C C . ALA A 1 99 ? -15.805 16.538 -53.915 1.00 44.66 99 ALA A C 1
ATOM 768 O O . ALA A 1 99 ? -16.482 15.620 -54.383 1.00 44.66 99 ALA A O 1
ATOM 769 N N . LYS A 1 100 ? -15.921 17.807 -54.324 1.00 42.47 100 LYS A N 1
ATOM 770 C CA . LYS A 1 100 ? -16.499 18.160 -55.622 1.00 42.47 100 LYS A CA 1
ATOM 771 C C . LYS A 1 100 ? -15.365 18.191 -56.647 1.00 42.47 100 LYS A C 1
ATOM 773 O O . LYS A 1 100 ? -14.381 18.897 -56.439 1.00 42.47 100 LYS A O 1
ATOM 778 N N . LEU A 1 101 ? -15.525 17.353 -57.672 1.00 39.66 101 LEU A N 1
ATOM 779 C CA . LEU A 1 101 ? -14.885 17.468 -58.984 1.00 39.66 101 LEU A CA 1
ATOM 780 C C . LEU A 1 101 ? -15.199 18.829 -59.613 1.00 39.66 101 LEU A C 1
ATOM 782 O O . LEU A 1 101 ? -16.328 19.323 -59.373 1.00 39.66 101 LEU A O 1
#

Foldseek 3Di:
DDPVVVVVVVVVVCCVVVVDDDPPDDDPVRVVVVLVVCVVQVQWDWDDDPNDIDIDGPCVSVVVVVVCVVPDDDDDPPPDDPVPVPPPPPPPDPVPPDDDD

Radius of gyration: 24.05 Å; chains: 1; bounding box: 40×44×71 Å

pLDDT: mean 75.37, std 16.23, range [39.66, 93.62]